Protein AF-A0A6A7W163-F1 (afdb_monomer_lite)

Sequence (97 aa):
MGCSGIPLKDACNLVLEGEANKGITYSNVDIRKTVAVIGWATSKAEYMNSLSHEMLHVVQHISEQFLINMYGEEACYLLGGLAQATFFNTKKGASLE

Structure (mmCIF, N/CA/C/O backbone):
data_AF-A0A6A7W163-F1
#
_entry.id   AF-A0A6A7W163-F1
#
loop_
_atom_site.group_PDB
_atom_site.id
_atom_site.type_symbol
_atom_site.label_atom_id
_atom_site.label_alt_id
_atom_site.label_comp_id
_atom_site.label_asym_id
_atom_site.label_entity_id
_atom_site.label_seq_id
_atom_site.pdbx_PDB_ins_code
_atom_site.Cartn_x
_atom_site.Cartn_y
_atom_site.Cartn_z
_atom_site.occupancy
_atom_site.B_iso_or_equiv
_atom_site.auth_seq_id
_atom_site.auth_comp_id
_atom_site.auth_asym_id
_atom_site.auth_atom_id
_atom_site.pdbx_PDB_model_num
ATOM 1 N N . MET A 1 1 ? -15.688 0.045 -1.449 1.00 50.53 1 MET A N 1
ATOM 2 C CA . MET A 1 1 ? -15.643 -1.228 -0.694 1.00 50.53 1 MET A CA 1
ATOM 3 C C . MET A 1 1 ? -16.915 -2.022 -0.981 1.00 50.53 1 MET A C 1
ATOM 5 O O . MET A 1 1 ? -17.988 -1.439 -0.912 1.00 50.53 1 MET A O 1
ATOM 9 N N . GLY A 1 2 ? -16.806 -3.299 -1.372 1.00 43.72 2 GLY A N 1
ATOM 10 C CA . GLY A 1 2 ? -17.947 -4.135 -1.789 1.00 43.72 2 GLY A CA 1
ATOM 11 C C . GLY A 1 2 ? -17.981 -4.425 -3.297 1.00 43.72 2 GLY A C 1
ATOM 12 O O . GLY A 1 2 ? -17.649 -3.570 -4.117 1.00 43.72 2 GLY A O 1
ATOM 13 N N . CYS A 1 3 ? -18.342 -5.657 -3.665 1.00 46.38 3 CYS A N 1
ATOM 14 C CA . CYS A 1 3 ? -18.345 -6.157 -5.043 1.00 46.38 3 CYS A CA 1
ATOM 15 C C . CYS A 1 3 ? -19.558 -5.624 -5.829 1.00 46.38 3 CYS A C 1
ATOM 17 O O . CYS A 1 3 ? -20.461 -6.372 -6.191 1.00 46.38 3 CYS A O 1
ATOM 19 N N . SER A 1 4 ? -19.605 -4.320 -6.087 1.00 46.88 4 SER A N 1
ATOM 20 C CA . SER A 1 4 ? -20.584 -3.701 -6.985 1.00 46.88 4 SER A CA 1
ATOM 21 C C . SER A 1 4 ? -20.012 -3.555 -8.400 1.00 46.88 4 SER A C 1
ATOM 23 O O . SER A 1 4 ? -19.966 -2.463 -8.945 1.00 46.88 4 SER A O 1
ATOM 25 N N . GLY A 1 5 ? -19.540 -4.657 -8.999 1.00 54.31 5 GLY A N 1
ATOM 26 C CA . GLY A 1 5 ? -19.227 -4.792 -10.437 1.00 54.31 5 GLY A CA 1
ATOM 27 C C . GLY A 1 5 ? -18.035 -3.999 -11.007 1.00 54.31 5 GLY A C 1
ATOM 28 O O . GLY A 1 5 ? -17.317 -4.524 -11.856 1.00 54.31 5 GLY A O 1
ATOM 29 N N . ILE A 1 6 ? -17.785 -2.779 -10.530 1.00 61.16 6 ILE A N 1
ATOM 30 C CA . ILE A 1 6 ? -16.726 -1.869 -10.988 1.00 61.16 6 ILE A CA 1
ATOM 31 C C . ILE A 1 6 ? -15.324 -2.476 -10.767 1.00 61.16 6 ILE A C 1
ATOM 33 O O . ILE A 1 6 ? -14.571 -2.533 -11.734 1.00 61.16 6 ILE A O 1
ATOM 37 N N . PRO A 1 7 ? -14.996 -3.095 -9.608 1.00 65.00 7 PRO A N 1
ATOM 38 C CA . PRO A 1 7 ? -13.654 -3.646 -9.386 1.00 65.00 7 PRO A CA 1
ATOM 39 C C . PRO A 1 7 ? -13.298 -4.830 -10.293 1.00 65.00 7 PRO A C 1
ATOM 41 O O . PRO A 1 7 ? -12.135 -5.024 -10.627 1.00 65.00 7 PRO A O 1
ATOM 44 N N . LEU A 1 8 ? -14.287 -5.637 -10.705 1.00 66.75 8 LEU A N 1
ATOM 45 C CA . LEU A 1 8 ? -14.055 -6.752 -11.630 1.00 66.75 8 LEU A CA 1
ATOM 46 C C . LEU A 1 8 ? -13.795 -6.238 -13.048 1.00 66.75 8 LEU A C 1
ATOM 48 O O . LEU A 1 8 ? -12.947 -6.781 -13.751 1.00 66.75 8 LEU A O 1
ATOM 52 N N . LYS A 1 9 ? -14.515 -5.189 -13.458 1.00 71.94 9 LYS A N 1
ATOM 53 C CA . LYS A 1 9 ? -14.289 -4.521 -14.738 1.00 71.94 9 LYS A CA 1
ATOM 54 C C . LYS A 1 9 ? -12.924 -3.838 -14.764 1.00 71.94 9 LYS A C 1
ATOM 56 O O . LYS A 1 9 ? -12.213 -4.005 -15.742 1.00 71.94 9 LYS A O 1
ATOM 61 N N . ASP A 1 10 ? -12.533 -3.168 -13.686 1.00 71.31 10 ASP A N 1
ATOM 62 C CA . ASP A 1 10 ? -11.222 -2.524 -13.576 1.00 71.31 10 ASP A CA 1
ATOM 63 C C . ASP A 1 10 ? -10.090 -3.558 -13.550 1.00 71.31 10 ASP A C 1
ATOM 65 O O . ASP A 1 10 ? -9.086 -3.380 -14.230 1.00 71.31 10 ASP A O 1
ATOM 69 N N . ALA A 1 11 ? -10.273 -4.691 -12.858 1.00 73.50 11 ALA A N 1
ATOM 70 C CA . ALA A 1 11 ? -9.325 -5.805 -12.905 1.00 73.50 11 ALA A CA 1
ATOM 71 C C . ALA A 1 11 ? -9.213 -6.392 -14.320 1.00 73.50 11 ALA A C 1
ATOM 73 O O . ALA A 1 11 ? -8.120 -6.692 -14.793 1.00 73.50 11 ALA A O 1
ATOM 74 N N . CYS A 1 12 ? -10.349 -6.554 -15.004 1.00 71.69 12 CYS A N 1
ATOM 75 C CA . CYS A 1 12 ? -10.391 -7.041 -16.376 1.00 71.69 12 CYS A CA 1
ATOM 76 C C . CYS A 1 12 ? -9.699 -6.057 -17.325 1.00 71.69 12 CYS A C 1
ATOM 78 O O . CYS A 1 12 ? -8.867 -6.477 -18.119 1.00 71.69 12 CYS A O 1
ATOM 80 N N . ASN A 1 13 ? -9.964 -4.760 -17.189 1.00 73.44 13 ASN A N 1
ATOM 81 C CA . ASN A 1 13 ? -9.325 -3.705 -17.966 1.00 73.44 13 ASN A CA 1
ATOM 82 C C . ASN A 1 13 ? -7.821 -3.638 -17.697 1.00 73.44 13 ASN A C 1
ATOM 84 O O . ASN A 1 13 ? -7.059 -3.611 -18.649 1.00 73.44 13 ASN A O 1
ATOM 88 N N . LEU A 1 14 ? -7.369 -3.725 -16.443 1.00 73.69 14 LEU A N 1
ATOM 89 C CA . LEU A 1 14 ? -5.941 -3.779 -16.110 1.00 73.69 14 LEU A CA 1
ATOM 90 C C . LEU A 1 14 ? -5.226 -4.919 -16.857 1.00 73.69 14 LEU A C 1
ATOM 92 O O . LEU A 1 14 ? -4.117 -4.742 -17.357 1.00 73.69 14 LEU A O 1
ATOM 96 N N . VAL A 1 15 ? -5.873 -6.084 -16.957 1.00 69.38 15 VAL A N 1
ATOM 97 C CA . VAL A 1 15 ? -5.337 -7.246 -17.681 1.00 69.38 15 VAL A CA 1
ATOM 98 C C . VAL A 1 15 ? -5.432 -7.071 -19.202 1.00 69.38 15 VAL A C 1
ATOM 100 O O . VAL A 1 15 ? -4.508 -7.459 -19.912 1.00 69.38 15 VAL A O 1
ATOM 103 N N . LEU A 1 16 ? -6.534 -6.512 -19.712 1.00 75.25 16 LEU A N 1
ATOM 104 C CA . LEU A 1 16 ? -6.807 -6.391 -21.150 1.00 75.25 16 LEU A CA 1
ATOM 105 C C . LEU A 1 16 ? -6.094 -5.207 -21.817 1.00 75.25 16 LEU A C 1
ATOM 107 O O . LEU A 1 16 ? -5.689 -5.321 -22.970 1.00 75.25 16 LEU A O 1
ATOM 111 N N . GLU A 1 17 ? -5.948 -4.084 -21.117 1.00 76.56 17 GLU A N 1
ATOM 112 C CA . GLU A 1 17 ? -5.258 -2.881 -21.599 1.00 76.56 17 GLU A CA 1
ATOM 113 C C . GLU A 1 17 ? -3.738 -3.085 -21.603 1.00 76.56 17 GLU A C 1
ATOM 115 O O . GLU A 1 17 ? -3.036 -2.470 -22.402 1.00 76.56 17 GLU A O 1
ATOM 120 N N . GLY A 1 18 ? -3.223 -3.974 -20.741 1.00 68.94 18 GLY A N 1
ATOM 121 C CA . GLY A 1 18 ? -1.805 -4.336 -20.702 1.00 68.94 18 GLY A CA 1
ATOM 122 C C . GLY A 1 18 ? -0.879 -3.167 -20.352 1.00 68.94 18 GLY A C 1
ATOM 123 O O . GLY A 1 18 ? 0.317 -3.222 -20.639 1.00 68.94 18 GLY A O 1
ATOM 124 N N . GLU A 1 19 ? -1.420 -2.099 -19.761 1.00 79.38 19 GLU A N 1
ATOM 125 C CA . GLU A 1 19 ? -0.646 -0.918 -19.403 1.00 79.38 19 GLU A CA 1
ATOM 126 C C . GLU A 1 19 ? 0.321 -1.227 -18.256 1.00 79.38 19 GLU A C 1
ATOM 128 O O . GLU A 1 19 ? -0.053 -1.757 -17.207 1.00 79.38 19 GLU A O 1
ATOM 133 N N . ALA A 1 20 ? 1.589 -0.881 -18.469 1.00 86.50 20 ALA A N 1
ATOM 134 C CA . ALA A 1 20 ? 2.639 -1.100 -17.489 1.00 86.50 20 ALA A CA 1
ATOM 135 C C . ALA A 1 20 ? 2.476 -0.204 -16.252 1.00 86.50 20 ALA A C 1
ATOM 137 O O . ALA A 1 20 ? 1.861 0.860 -16.314 1.00 86.50 20 ALA A O 1
ATOM 138 N N . ASN A 1 21 ? 3.126 -0.591 -15.153 1.00 90.50 21 ASN A N 1
ATOM 139 C CA . ASN A 1 21 ? 3.271 0.206 -13.925 1.00 90.50 21 ASN A CA 1
ATOM 140 C C . ASN A 1 21 ? 1.945 0.505 -13.205 1.00 90.50 21 ASN A C 1
ATOM 142 O O . ASN A 1 21 ? 1.850 1.455 -12.423 1.00 90.50 21 ASN A O 1
ATOM 146 N N . LYS A 1 22 ? 0.923 -0.321 -13.434 1.00 86.38 22 LYS A N 1
ATOM 147 C CA . LYS A 1 22 ? -0.371 -0.245 -12.754 1.00 86.38 22 LYS A CA 1
ATOM 148 C C . LYS A 1 22 ? -0.606 -1.454 -11.854 1.00 86.38 22 LYS A C 1
ATOM 150 O O . LYS A 1 22 ? -0.006 -2.516 -12.032 1.00 86.38 22 LYS A O 1
ATOM 155 N N . GLY A 1 23 ? -1.514 -1.293 -10.905 1.00 88.94 23 GLY A N 1
ATOM 156 C CA . GLY A 1 23 ? -2.018 -2.365 -10.066 1.00 88.94 23 GLY A CA 1
ATOM 157 C C . GLY A 1 23 ? -3.5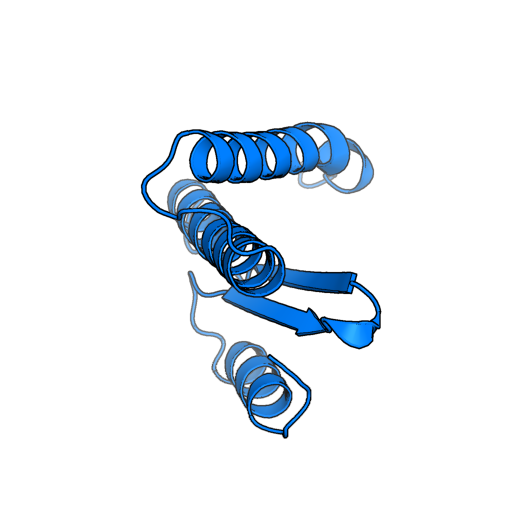13 -2.220 -9.830 1.00 88.94 23 GLY A C 1
ATOM 158 O O . GLY A 1 23 ? -4.169 -1.326 -10.367 1.00 88.94 23 GLY A O 1
ATOM 159 N N . ILE A 1 24 ? -4.057 -3.156 -9.062 1.00 89.62 24 ILE A N 1
ATOM 160 C CA . ILE A 1 24 ? -5.406 -3.038 -8.526 1.00 89.62 24 ILE A CA 1
ATOM 161 C C . ILE A 1 24 ? -5.477 -3.648 -7.136 1.00 89.62 24 ILE A C 1
ATOM 163 O O . ILE A 1 24 ? -4.973 -4.747 -6.886 1.00 89.62 24 ILE A O 1
ATOM 167 N N . THR A 1 25 ? -6.188 -2.957 -6.254 1.00 91.19 25 THR A N 1
ATOM 168 C CA . THR A 1 25 ? -6.476 -3.413 -4.90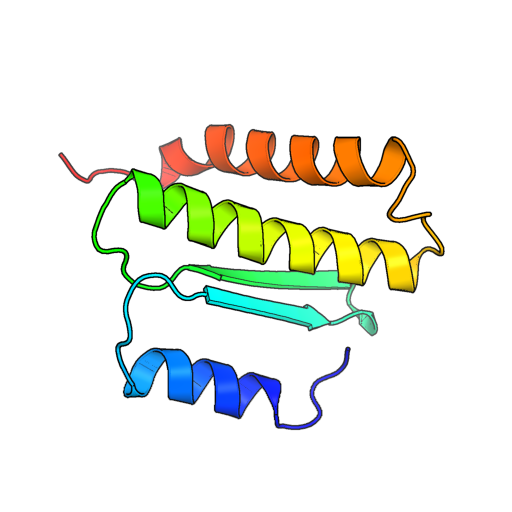2 1.00 91.19 25 THR A CA 1
ATOM 169 C C . THR A 1 25 ? -7.971 -3.554 -4.704 1.00 91.19 25 THR A C 1
ATOM 171 O O . THR A 1 25 ? -8.743 -2.611 -4.866 1.00 91.19 25 THR A O 1
ATOM 174 N N . TYR A 1 26 ? -8.385 -4.744 -4.283 1.00 89.56 26 TYR A N 1
ATOM 175 C CA . TYR A 1 26 ? -9.760 -5.031 -3.914 1.00 89.56 26 TYR A CA 1
ATOM 176 C C . TYR A 1 26 ? -9.838 -5.544 -2.481 1.00 89.56 26 TYR A C 1
ATOM 178 O O . TYR A 1 26 ? -9.179 -6.520 -2.122 1.00 89.56 26 TYR A O 1
ATOM 186 N N . SER A 1 27 ? -10.715 -4.936 -1.685 1.00 89.25 27 SER A N 1
ATOM 187 C CA . SER A 1 27 ? -10.994 -5.351 -0.311 1.00 89.25 27 SER A CA 1
ATOM 188 C C . SER A 1 27 ? -12.456 -5.748 -0.150 1.00 89.25 27 SER A C 1
ATOM 190 O O . SER A 1 27 ? -13.373 -4.971 -0.433 1.00 89.25 27 SER A O 1
ATOM 192 N N . ASN A 1 28 ? -12.667 -6.963 0.352 1.00 88.94 28 ASN A N 1
ATOM 193 C CA . ASN A 1 28 ? -13.944 -7.402 0.885 1.00 88.94 28 ASN A CA 1
ATOM 194 C C . ASN A 1 28 ? -13.921 -7.224 2.407 1.00 88.94 28 ASN A C 1
ATOM 196 O O . ASN A 1 28 ? -13.266 -7.986 3.124 1.00 88.94 28 ASN A O 1
ATOM 200 N N . VAL A 1 29 ? -14.635 -6.201 2.874 1.00 84.44 29 VAL A N 1
ATOM 201 C CA . VAL A 1 29 ? -14.713 -5.831 4.291 1.00 84.44 29 VAL A CA 1
ATOM 202 C C . VAL A 1 29 ? -15.461 -6.856 5.134 1.00 84.44 29 VAL A C 1
ATOM 204 O O . VAL A 1 29 ? -15.038 -7.123 6.257 1.00 84.44 29 VAL A O 1
ATOM 207 N N . ASP A 1 30 ? -16.488 -7.502 4.576 1.00 86.50 30 ASP A N 1
ATOM 208 C CA . ASP A 1 30 ? -17.330 -8.459 5.302 1.00 86.50 30 ASP A CA 1
ATOM 209 C C . ASP A 1 30 ? -16.517 -9.672 5.759 1.00 86.50 30 ASP A C 1
ATOM 211 O O . ASP A 1 30 ? -16.642 -10.136 6.892 1.00 86.50 30 ASP A O 1
ATOM 215 N N . ILE A 1 31 ? -15.626 -10.158 4.888 1.00 91.12 31 ILE A N 1
ATOM 216 C CA . ILE A 1 31 ? -14.742 -11.295 5.188 1.00 91.12 31 ILE A CA 1
ATOM 217 C C . ILE A 1 31 ? -13.318 -10.872 5.566 1.00 91.12 31 ILE A C 1
ATOM 219 O O . ILE A 1 31 ? -12.471 -11.740 5.778 1.00 91.12 31 ILE A O 1
ATOM 223 N N . ARG A 1 32 ? -13.044 -9.562 5.630 1.00 90.75 32 ARG A N 1
ATOM 224 C CA . ARG A 1 32 ? -11.737 -8.966 5.962 1.00 90.75 32 ARG A CA 1
ATOM 225 C C . ARG A 1 32 ? -10.584 -9.521 5.123 1.00 90.75 32 ARG A C 1
ATOM 227 O O . ARG A 1 32 ? -9.521 -9.856 5.645 1.00 90.75 32 ARG A O 1
ATOM 234 N N . LYS A 1 33 ? -10.800 -9.645 3.813 1.00 92.56 33 LYS A N 1
ATOM 235 C CA . LYS A 1 33 ? -9.769 -10.096 2.869 1.00 92.56 33 LYS A CA 1
ATOM 236 C C . LYS A 1 33 ? -9.514 -9.040 1.814 1.00 92.56 33 LYS A C 1
ATOM 238 O O . LYS A 1 33 ? -10.453 -8.494 1.238 1.00 92.56 33 LYS A O 1
ATOM 243 N N . THR A 1 34 ? -8.238 -8.837 1.525 1.00 91.12 34 THR A N 1
ATOM 244 C CA . THR A 1 34 ? -7.768 -7.937 0.478 1.00 91.12 34 THR A CA 1
ATOM 245 C C . THR A 1 34 ? -6.910 -8.715 -0.504 1.00 91.12 34 THR A C 1
ATOM 247 O O . THR A 1 34 ? -6.109 -9.558 -0.102 1.00 91.12 34 THR A O 1
ATOM 250 N N . VAL A 1 35 ? -7.092 -8.434 -1.788 1.00 90.69 35 VAL A N 1
ATOM 251 C CA . VAL A 1 35 ? -6.231 -8.902 -2.871 1.00 90.69 35 VAL A CA 1
ATOM 252 C C . VAL A 1 35 ? -5.670 -7.663 -3.550 1.00 90.69 35 VAL A C 1
ATOM 254 O O . VAL A 1 35 ? -6.435 -6.817 -4.005 1.00 90.69 35 VAL A O 1
ATOM 257 N N . ALA A 1 36 ? -4.345 -7.566 -3.595 1.00 90.44 36 ALA A N 1
ATOM 258 C CA . ALA A 1 36 ? -3.623 -6.565 -4.366 1.00 90.44 36 ALA A CA 1
ATOM 259 C C . ALA A 1 36 ? -2.864 -7.283 -5.484 1.00 90.44 36 ALA A C 1
ATOM 261 O O . ALA A 1 36 ? -2.172 -8.273 -5.231 1.00 90.44 36 ALA A O 1
ATOM 262 N N . VAL A 1 37 ? -3.023 -6.807 -6.714 1.00 88.75 37 VAL A N 1
ATOM 263 C CA . VAL A 1 37 ? -2.363 -7.345 -7.904 1.00 88.75 37 VAL A CA 1
ATOM 264 C C . VAL A 1 37 ? -1.472 -6.261 -8.476 1.00 88.75 37 VAL A C 1
ATOM 266 O O . VAL A 1 37 ? -1.938 -5.158 -8.750 1.00 88.75 37 VAL A O 1
ATOM 269 N N . ILE A 1 38 ? -0.198 -6.588 -8.672 1.00 89.25 38 ILE A N 1
ATOM 270 C CA . ILE A 1 38 ? 0.760 -5.707 -9.335 1.00 89.25 38 ILE A CA 1
ATOM 271 C C . ILE A 1 38 ? 0.898 -6.188 -10.775 1.00 89.25 38 ILE A C 1
ATOM 273 O O . ILE A 1 38 ? 1.222 -7.355 -11.008 1.00 89.25 38 ILE A O 1
ATOM 277 N N . GLY A 1 39 ? 0.599 -5.306 -11.727 1.00 86.69 39 GLY A N 1
ATOM 278 C CA . GLY A 1 39 ? 0.777 -5.570 -13.147 1.00 86.69 39 GLY A CA 1
ATOM 279 C C . GLY A 1 39 ? 2.252 -5.626 -13.544 1.00 86.69 39 GLY A C 1
ATOM 280 O O . GLY A 1 39 ? 3.161 -5.462 -12.726 1.00 86.69 39 GLY A O 1
ATOM 281 N N . TRP A 1 40 ? 2.503 -5.858 -14.832 1.00 88.56 40 TRP A N 1
ATOM 282 C CA . TRP A 1 40 ? 3.861 -5.789 -15.365 1.00 88.56 40 TRP A CA 1
ATOM 283 C C . TRP A 1 40 ? 4.438 -4.378 -15.185 1.00 88.56 40 TRP A C 1
ATOM 285 O O . TRP A 1 40 ? 3.751 -3.384 -15.416 1.00 88.56 40 TRP A O 1
ATOM 295 N N . ALA A 1 41 ? 5.706 -4.292 -14.787 1.00 91.69 41 ALA A N 1
ATOM 296 C CA . ALA A 1 41 ? 6.400 -3.028 -14.579 1.00 91.69 41 ALA A CA 1
ATOM 297 C C . ALA A 1 41 ? 7.593 -2.891 -15.528 1.00 91.69 41 ALA A C 1
ATOM 299 O O . ALA A 1 41 ? 8.324 -3.853 -15.771 1.00 91.69 41 ALA A O 1
ATOM 300 N N . THR A 1 42 ? 7.830 -1.676 -16.022 1.00 93.81 42 THR A N 1
ATOM 301 C CA . THR A 1 42 ? 8.921 -1.380 -16.964 1.00 93.81 42 THR A CA 1
ATOM 302 C C . THR A 1 42 ? 10.302 -1.399 -16.309 1.00 93.81 42 THR A C 1
ATOM 304 O O . THR A 1 42 ? 11.316 -1.470 -17.001 1.00 93.81 42 THR A O 1
ATOM 307 N N . SER A 1 43 ? 10.371 -1.335 -14.976 1.00 93.94 43 SER A N 1
ATOM 308 C CA . SER A 1 43 ? 11.616 -1.431 -14.213 1.00 93.94 43 SER A CA 1
ATOM 309 C C . SER A 1 43 ? 11.374 -1.923 -12.782 1.00 93.94 43 SER A C 1
ATOM 311 O O . SER A 1 43 ? 10.248 -1.917 -12.289 1.00 93.94 43 SER A O 1
ATOM 313 N N . LYS A 1 44 ? 12.449 -2.295 -12.068 1.00 93.00 44 LYS A N 1
ATOM 314 C CA . LYS A 1 44 ? 12.378 -2.622 -10.629 1.00 93.00 44 LYS A CA 1
ATOM 315 C C . LYS A 1 44 ? 11.902 -1.436 -9.782 1.00 93.00 44 LYS A C 1
ATOM 317 O O . LYS A 1 44 ? 11.201 -1.643 -8.798 1.00 93.00 44 LYS A O 1
ATOM 322 N N . ALA A 1 45 ? 12.286 -0.214 -10.155 1.00 95.12 45 ALA A N 1
ATOM 323 C CA . ALA A 1 45 ? 11.849 0.994 -9.461 1.00 95.12 45 ALA A CA 1
ATOM 324 C C . ALA A 1 45 ? 10.340 1.202 -9.633 1.00 95.12 45 ALA A C 1
ATOM 326 O O . ALA A 1 45 ? 9.640 1.427 -8.651 1.00 95.12 45 ALA A O 1
ATOM 327 N N . GLU A 1 46 ? 9.837 1.022 -10.855 1.00 95.56 46 GLU A N 1
ATOM 328 C CA . GLU A 1 46 ? 8.401 1.101 -11.132 1.00 95.56 46 GLU A CA 1
ATOM 329 C C . GLU A 1 46 ? 7.619 -0.025 -10.458 1.00 95.56 46 GLU A C 1
ATOM 331 O O . GLU A 1 46 ? 6.557 0.222 -9.903 1.00 95.56 46 GLU A O 1
ATOM 336 N N . TYR A 1 47 ? 8.169 -1.241 -10.395 1.00 93.19 47 TYR A N 1
ATOM 337 C CA . TYR A 1 47 ? 7.553 -2.324 -9.628 1.00 93.19 47 TYR A CA 1
ATOM 338 C C . TYR A 1 47 ? 7.375 -1.939 -8.154 1.00 93.19 47 TYR A C 1
ATOM 340 O O . TYR A 1 47 ? 6.295 -2.114 -7.596 1.00 93.19 47 TYR A O 1
ATOM 348 N N . MET A 1 48 ? 8.420 -1.395 -7.520 1.00 94.38 48 MET A N 1
ATOM 349 C CA . MET A 1 48 ? 8.339 -0.952 -6.125 1.00 94.38 48 MET A CA 1
ATOM 350 C C . MET A 1 48 ? 7.349 0.200 -5.949 1.00 94.38 48 MET A C 1
ATOM 352 O O . MET A 1 48 ? 6.6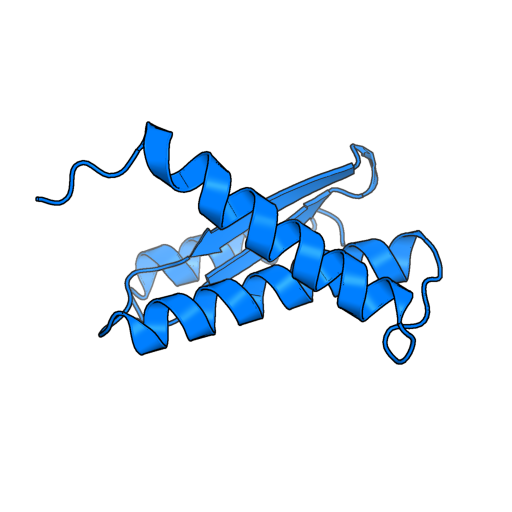23 0.225 -4.956 1.00 94.38 48 MET A O 1
ATOM 356 N N . ASN A 1 49 ? 7.292 1.116 -6.916 1.00 94.62 49 ASN A N 1
ATOM 357 C CA . ASN A 1 49 ? 6.332 2.211 -6.935 1.00 94.62 49 ASN A CA 1
ATOM 358 C C . ASN A 1 49 ? 4.890 1.674 -6.969 1.00 94.62 49 ASN A C 1
ATOM 360 O O . ASN A 1 49 ? 4.129 1.932 -6.036 1.00 94.62 49 ASN A O 1
ATOM 364 N N . SER A 1 50 ? 4.547 0.833 -7.953 1.00 93.19 50 SER A N 1
ATOM 365 C CA . SER A 1 50 ? 3.223 0.205 -8.065 1.00 93.19 50 SER A CA 1
ATOM 366 C C . SER A 1 50 ? 2.888 -0.659 -6.844 1.00 93.19 50 SER A C 1
ATOM 368 O O . SER A 1 50 ? 1.775 -0.593 -6.334 1.00 93.19 50 SER A O 1
ATOM 370 N N . LEU A 1 51 ? 3.851 -1.416 -6.307 1.00 93.81 51 LEU A N 1
ATOM 371 C CA . LEU A 1 51 ? 3.658 -2.200 -5.084 1.00 93.81 51 LEU A CA 1
ATOM 372 C C . LEU A 1 51 ? 3.280 -1.312 -3.894 1.00 93.81 51 LEU A C 1
ATOM 374 O O . LEU A 1 51 ? 2.311 -1.598 -3.192 1.00 93.81 51 LEU A O 1
ATOM 378 N N . SER A 1 52 ? 4.037 -0.237 -3.666 1.00 95.06 52 SER A N 1
ATOM 379 C CA . SER A 1 52 ? 3.780 0.689 -2.559 1.00 95.06 52 SER A CA 1
ATOM 380 C C . SER A 1 52 ? 2.451 1.436 -2.715 1.00 95.06 52 SER A C 1
ATOM 382 O O . SER A 1 52 ? 1.757 1.654 -1.721 1.00 95.06 52 SER A O 1
ATOM 384 N N . HIS A 1 53 ? 2.062 1.753 -3.953 1.00 95.12 53 HIS A N 1
ATOM 385 C CA . HIS A 1 53 ? 0.774 2.355 -4.287 1.00 95.12 53 HIS A CA 1
ATOM 386 C C . HIS A 1 53 ? -0.388 1.445 -3.878 1.00 95.12 53 HIS A C 1
ATOM 388 O O . HIS A 1 53 ? -1.263 1.853 -3.116 1.00 95.12 53 HIS A O 1
ATOM 394 N N . GLU A 1 54 ? -0.367 0.185 -4.314 1.00 95.12 54 GLU A N 1
ATOM 395 C CA . GLU A 1 54 ? -1.429 -0.762 -3.975 1.00 95.12 54 GLU A CA 1
ATOM 396 C C . GLU A 1 54 ? -1.460 -1.077 -2.473 1.00 95.12 54 GLU A C 1
ATOM 398 O O . GLU A 1 54 ? -2.532 -1.166 -1.875 1.00 95.12 54 GLU A O 1
ATOM 403 N N . MET A 1 55 ? -0.302 -1.160 -1.806 1.00 96.00 55 MET A N 1
ATOM 404 C CA . MET A 1 55 ? -0.263 -1.281 -0.343 1.00 96.00 55 MET A CA 1
ATOM 405 C C . MET A 1 55 ? -0.941 -0.101 0.360 1.00 96.00 55 MET A C 1
ATOM 407 O O . MET A 1 55 ? -1.639 -0.314 1.352 1.00 96.00 55 MET A O 1
ATOM 411 N N . LEU A 1 56 ? -0.771 1.127 -0.139 1.00 96.69 56 LEU A N 1
ATOM 412 C CA . LEU A 1 56 ? -1.451 2.293 0.420 1.00 96.69 56 LEU A CA 1
ATOM 413 C C . LEU A 1 56 ? -2.973 2.164 0.287 1.00 96.69 56 LEU A C 1
ATOM 415 O O . LEU A 1 56 ? -3.676 2.482 1.244 1.00 96.69 56 LEU A O 1
ATOM 419 N N . HIS A 1 57 ? -3.487 1.631 -0.825 1.00 95.38 57 HIS A N 1
ATOM 420 C CA . HIS A 1 57 ? -4.914 1.318 -0.951 1.00 95.38 57 HIS A CA 1
ATOM 421 C C . HIS A 1 57 ? -5.384 0.291 0.085 1.00 95.38 57 HIS A C 1
ATOM 423 O O . HIS A 1 57 ? -6.444 0.469 0.687 1.00 95.38 57 HIS A O 1
ATOM 429 N N . VAL A 1 58 ? -4.587 -0.748 0.370 1.00 95.44 58 VAL A N 1
ATOM 430 C CA . VAL A 1 58 ? -4.900 -1.695 1.457 1.00 95.44 58 VAL A CA 1
ATOM 431 C C . VAL A 1 58 ? -5.012 -0.966 2.797 1.00 95.44 58 VAL A C 1
ATOM 433 O O . VAL A 1 58 ? -5.980 -1.178 3.529 1.00 95.44 58 VAL A O 1
ATOM 436 N N . VAL A 1 59 ? -4.044 -0.099 3.114 1.00 97.19 59 VAL A N 1
ATOM 437 C CA . VAL A 1 59 ? -4.049 0.689 4.355 1.00 97.19 59 VAL A CA 1
ATOM 438 C C . VAL A 1 59 ? -5.260 1.612 4.404 1.00 97.19 59 VAL A C 1
ATOM 440 O O . VAL A 1 59 ? -5.928 1.647 5.425 1.00 97.19 59 VAL A O 1
ATOM 443 N N . GLN A 1 60 ? -5.601 2.293 3.310 1.00 95.81 60 GLN A N 1
ATOM 444 C CA . GLN A 1 60 ? -6.782 3.156 3.230 1.00 95.81 60 GLN A CA 1
ATOM 445 C C . GLN A 1 60 ? -8.074 2.389 3.529 1.00 95.81 60 GLN A C 1
ATOM 447 O O . GLN A 1 60 ? -8.853 2.836 4.367 1.00 95.81 60 GLN A O 1
ATOM 452 N N . HIS A 1 61 ? -8.278 1.219 2.915 1.00 94.44 61 HIS A N 1
ATOM 453 C CA . HIS A 1 61 ? -9.470 0.401 3.160 1.00 94.44 61 HIS A CA 1
ATOM 454 C C . HIS A 1 61 ? -9.554 -0.093 4.613 1.00 94.44 61 HIS A C 1
ATOM 456 O O . HIS A 1 61 ? -10.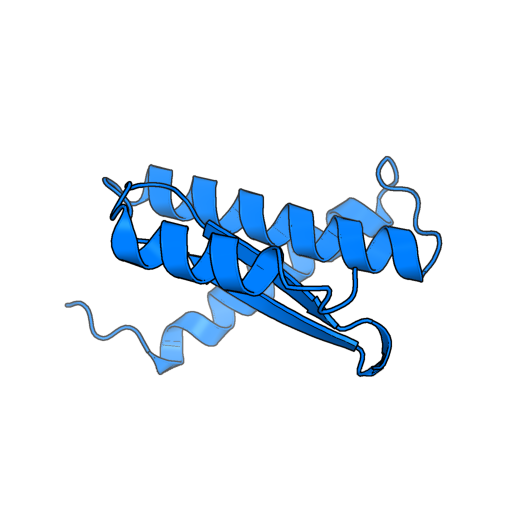629 -0.088 5.212 1.00 94.44 61 HIS A O 1
ATOM 462 N N . ILE A 1 62 ? -8.427 -0.511 5.203 1.00 95.00 62 ILE A N 1
ATOM 463 C CA . ILE A 1 62 ? -8.366 -0.899 6.622 1.00 95.00 62 ILE A CA 1
ATOM 464 C C . ILE A 1 62 ? -8.684 0.312 7.500 1.00 95.00 62 ILE A C 1
ATOM 466 O O . ILE A 1 62 ? -9.526 0.225 8.392 1.00 95.00 62 ILE A O 1
ATOM 470 N N . SER A 1 63 ? -8.049 1.448 7.233 1.00 95.88 63 SER A N 1
ATOM 471 C CA . SER A 1 63 ? -8.216 2.655 8.030 1.00 95.88 63 SER A CA 1
ATOM 472 C C . SER A 1 63 ? -9.643 3.182 7.997 1.00 95.88 63 SER A C 1
ATOM 474 O O . SER A 1 63 ? -10.174 3.542 9.043 1.00 95.88 63 SER A O 1
ATOM 476 N N . GLU A 1 64 ? -10.298 3.153 6.836 1.00 94.75 64 GLU A N 1
ATOM 477 C CA . GLU A 1 64 ? -11.714 3.500 6.704 1.00 94.75 64 GLU A CA 1
ATOM 478 C C . GLU A 1 64 ? -12.598 2.562 7.541 1.00 94.75 64 GLU A C 1
ATOM 480 O O . GLU A 1 64 ? -13.465 3.018 8.285 1.00 94.75 64 GLU A O 1
ATOM 485 N N . GLN A 1 65 ? -12.338 1.252 7.488 1.00 94.25 65 GLN A N 1
ATOM 486 C CA . GLN A 1 65 ? -13.126 0.246 8.203 1.00 94.25 65 GLN A CA 1
ATOM 487 C C . GLN A 1 65 ? -12.954 0.293 9.732 1.00 94.25 65 GLN A C 1
ATOM 489 O O . GLN A 1 65 ? -13.882 -0.062 10.463 1.00 94.25 65 GLN A O 1
ATOM 494 N N . PHE A 1 66 ? -11.775 0.685 10.220 1.00 95.00 66 PHE A N 1
ATOM 495 C CA . PHE A 1 66 ? -11.426 0.683 11.646 1.00 95.00 66 PHE A CA 1
ATOM 496 C C . PHE A 1 66 ? -11.274 2.085 12.251 1.00 95.00 66 PHE A C 1
ATOM 498 O O . PHE A 1 66 ? -10.861 2.202 13.401 1.00 95.00 66 PHE A O 1
ATOM 505 N N . LEU A 1 67 ? -11.649 3.134 11.511 1.00 96.69 67 LEU A N 1
ATOM 506 C CA . LEU A 1 67 ? -11.556 4.538 11.932 1.00 96.69 67 LEU A CA 1
ATOM 507 C C . LEU A 1 67 ? -10.128 4.961 12.326 1.00 96.69 67 LEU A C 1
ATOM 509 O O . LEU A 1 67 ? -9.932 5.769 13.234 1.00 96.69 67 LEU A O 1
ATOM 513 N N . ILE A 1 68 ? -9.127 4.422 11.629 1.00 97.12 68 ILE A N 1
ATOM 514 C CA . ILE A 1 68 ? -7.723 4.787 11.830 1.00 97.12 68 ILE A CA 1
ATOM 515 C C . ILE A 1 68 ? -7.459 6.107 11.108 1.00 97.12 68 ILE A C 1
ATOM 517 O O . ILE A 1 68 ? -7.821 6.297 9.945 1.00 97.12 68 ILE A O 1
ATOM 521 N N . ASN A 1 69 ? -6.794 7.033 11.795 1.00 97.62 69 ASN A N 1
ATOM 522 C CA . ASN A 1 69 ? -6.386 8.293 11.192 1.00 97.62 69 ASN A CA 1
ATOM 523 C C . ASN A 1 69 ? -5.268 8.055 10.162 1.00 97.62 69 ASN A C 1
ATOM 525 O O . ASN A 1 69 ? -4.139 7.739 10.532 1.00 97.62 69 ASN A O 1
ATOM 529 N N . MET A 1 70 ? -5.563 8.289 8.880 1.00 96.88 70 MET A N 1
ATOM 530 C CA . MET A 1 70 ? -4.596 8.168 7.779 1.00 96.88 70 MET A CA 1
ATOM 531 C C . MET A 1 70 ? -3.401 9.130 7.877 1.00 96.88 70 MET A C 1
ATOM 533 O O . MET A 1 70 ? -2.391 8.899 7.222 1.00 96.88 70 MET A O 1
ATOM 537 N N . TYR A 1 71 ? -3.495 10.186 8.689 1.00 96.56 71 TYR A N 1
ATOM 538 C CA . TYR A 1 71 ? -2.395 11.119 8.961 1.00 96.56 71 TYR A CA 1
ATOM 539 C C . TYR A 1 71 ? -1.624 10.785 10.250 1.00 96.56 71 TYR A C 1
ATOM 541 O O . TYR A 1 71 ? -0.787 11.573 10.683 1.00 96.56 71 TYR A O 1
ATOM 549 N N . GLY A 1 72 ? -1.944 9.663 10.904 1.00 96.50 72 GLY A N 1
ATOM 550 C CA . GLY A 1 72 ? -1.305 9.213 12.137 1.00 96.50 72 GLY A CA 1
ATOM 551 C C . GLY A 1 72 ? -0.273 8.105 11.921 1.00 96.50 72 GLY A C 1
ATOM 552 O O . GLY A 1 72 ? -0.267 7.416 10.903 1.00 96.50 72 GLY A O 1
ATOM 553 N N . GLU A 1 73 ? 0.560 7.886 12.941 1.00 97.81 73 GLU A N 1
ATOM 554 C CA . GLU A 1 73 ? 1.613 6.859 12.939 1.00 97.81 73 GLU A CA 1
ATOM 555 C C . GLU A 1 73 ? 1.080 5.441 12.702 1.00 97.81 73 GLU A C 1
ATOM 557 O O . GLU A 1 73 ? 1.743 4.624 12.072 1.00 97.81 73 GLU A O 1
ATOM 562 N N . GLU A 1 74 ? -0.130 5.132 13.170 1.00 97.81 74 GLU A N 1
ATOM 563 C CA . GLU A 1 74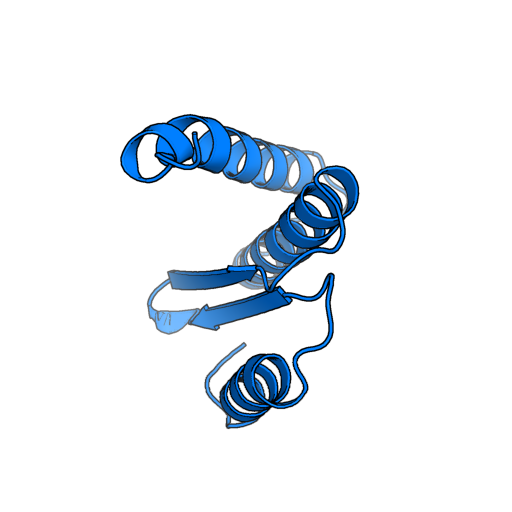 ? -0.721 3.802 13.005 1.00 97.81 74 GLU A CA 1
ATOM 564 C C . GLU A 1 74 ? -0.849 3.405 11.524 1.00 97.81 74 GLU A C 1
ATOM 566 O O . GLU A 1 74 ? -0.485 2.289 11.156 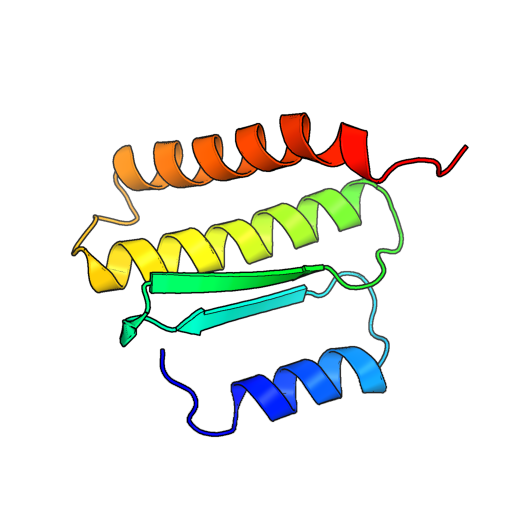1.00 97.81 74 GLU A O 1
ATOM 571 N N . ALA A 1 75 ? -1.256 4.333 10.651 1.00 97.56 75 ALA A N 1
ATOM 572 C CA . ALA A 1 75 ? -1.318 4.091 9.210 1.00 97.56 75 ALA A CA 1
ATOM 573 C C . ALA A 1 75 ? 0.083 3.871 8.605 1.00 97.56 75 ALA A C 1
ATOM 575 O O . ALA A 1 75 ? 0.268 2.981 7.769 1.00 97.56 75 ALA A O 1
ATOM 576 N N . CYS A 1 76 ? 1.086 4.623 9.071 1.00 97.69 76 CYS A N 1
ATOM 577 C CA . CYS A 1 76 ? 2.485 4.441 8.674 1.00 97.69 76 CYS A CA 1
ATOM 578 C C . CYS A 1 76 ? 3.001 3.044 9.055 1.00 97.69 76 CYS A C 1
ATOM 580 O O . CYS A 1 76 ? 3.616 2.360 8.232 1.00 97.69 76 CYS A O 1
ATOM 582 N N . TYR A 1 77 ? 2.713 2.582 10.276 1.00 98.06 77 TYR A N 1
ATOM 583 C CA . TYR A 1 77 ? 3.112 1.251 10.734 1.00 98.06 77 TYR A CA 1
ATOM 584 C C . TYR A 1 77 ? 2.353 0.125 10.024 1.00 98.06 77 TYR A C 1
ATOM 586 O O . TYR A 1 77 ? 2.956 -0.914 9.750 1.00 98.06 77 TYR A O 1
ATOM 594 N N . LEU A 1 78 ? 1.081 0.321 9.655 1.00 97.25 78 LEU A N 1
ATOM 595 C CA . LEU A 1 78 ? 0.349 -0.633 8.814 1.00 97.25 78 LEU A CA 1
ATOM 596 C C . LEU A 1 78 ? 1.021 -0.807 7.447 1.00 97.25 78 LEU A C 1
ATOM 598 O O . LEU A 1 78 ? 1.267 -1.940 7.025 1.00 97.25 78 LEU A O 1
ATOM 602 N N . LEU A 1 79 ? 1.385 0.298 6.786 1.00 97.19 79 LEU A N 1
ATOM 603 C CA . LEU A 1 79 ? 2.116 0.254 5.517 1.00 97.19 79 LEU A CA 1
ATOM 604 C C . LEU A 1 79 ? 3.473 -0.447 5.680 1.00 97.19 79 LEU A C 1
ATOM 606 O O . LEU A 1 79 ? 3.815 -1.343 4.905 1.00 97.19 79 LEU A O 1
ATOM 610 N N . GLY A 1 80 ? 4.222 -0.092 6.727 1.00 97.00 80 GLY A N 1
ATOM 611 C CA . GLY A 1 80 ? 5.502 -0.723 7.050 1.00 97.00 80 GLY A CA 1
ATOM 612 C C . GLY A 1 80 ? 5.383 -2.226 7.327 1.00 97.00 80 GLY A C 1
ATOM 613 O O . GLY A 1 80 ? 6.263 -2.997 6.942 1.00 97.00 80 GLY A O 1
ATOM 614 N N . GLY A 1 81 ? 4.292 -2.665 7.958 1.00 96.62 81 GLY A N 1
ATOM 615 C CA . GLY A 1 81 ? 3.989 -4.077 8.188 1.00 96.62 81 GLY A CA 1
ATOM 616 C C . GLY A 1 81 ? 3.718 -4.843 6.891 1.00 96.62 81 GLY A C 1
ATOM 617 O O . GLY A 1 81 ? 4.253 -5.937 6.700 1.00 96.62 81 GLY A O 1
ATOM 618 N N . LEU A 1 82 ? 2.956 -4.254 5.962 1.00 94.81 82 LEU A N 1
ATOM 619 C CA . LEU A 1 82 ? 2.727 -4.834 4.632 1.00 94.81 82 LEU A CA 1
ATOM 620 C C . LEU A 1 82 ? 4.032 -4.959 3.837 1.00 94.81 82 LEU A C 1
ATOM 622 O O . LEU A 1 82 ? 4.313 -6.022 3.276 1.00 94.81 82 LEU A O 1
ATOM 626 N N . ALA A 1 83 ? 4.865 -3.916 3.843 1.00 93.94 83 ALA A N 1
ATOM 627 C CA . ALA A 1 83 ? 6.165 -3.938 3.180 1.00 93.94 83 ALA A CA 1
ATOM 628 C C . ALA A 1 83 ? 7.055 -5.071 3.725 1.00 93.94 83 ALA A C 1
ATOM 630 O O . ALA A 1 83 ? 7.564 -5.889 2.954 1.00 93.94 83 ALA A O 1
ATOM 631 N N . GLN A 1 84 ? 7.159 -5.200 5.052 1.00 94.00 84 GLN A N 1
ATOM 632 C CA . GLN A 1 84 ? 7.885 -6.300 5.696 1.00 94.00 84 GLN A CA 1
ATOM 633 C C . GLN A 1 84 ? 7.332 -7.672 5.288 1.00 94.00 84 GLN A C 1
ATOM 635 O O . GLN A 1 84 ? 8.099 -8.565 4.923 1.00 94.00 84 GLN A O 1
ATOM 640 N N . ALA A 1 85 ? 6.007 -7.846 5.283 1.00 90.44 85 ALA A N 1
ATOM 641 C CA . ALA A 1 85 ? 5.386 -9.106 4.886 1.00 90.44 85 ALA A CA 1
ATOM 642 C C . ALA A 1 85 ? 5.749 -9.503 3.446 1.00 90.44 85 ALA A C 1
ATOM 644 O O . ALA A 1 85 ? 6.015 -10.679 3.187 1.00 90.44 85 ALA A O 1
ATOM 645 N N . THR A 1 86 ? 5.816 -8.554 2.508 1.00 86.69 86 THR A N 1
ATOM 646 C CA . THR A 1 86 ? 6.228 -8.865 1.126 1.00 86.69 86 THR A CA 1
ATOM 647 C C . THR A 1 86 ? 7.697 -9.253 1.010 1.00 86.69 86 THR A C 1
ATOM 649 O O . THR A 1 86 ? 8.017 -10.183 0.268 1.00 86.69 86 THR A O 1
ATOM 652 N N . PHE A 1 87 ? 8.581 -8.633 1.793 1.00 81.19 87 PHE A N 1
ATOM 653 C CA . PHE A 1 87 ? 9.999 -8.994 1.843 1.00 81.19 87 PHE A CA 1
ATOM 654 C C . PHE A 1 87 ? 10.223 -10.433 2.336 1.00 81.19 87 PHE A C 1
ATOM 656 O O . PHE A 1 87 ? 11.035 -11.171 1.779 1.00 81.19 87 PHE A O 1
ATOM 663 N N . PHE A 1 88 ? 9.482 -10.874 3.355 1.00 75.94 88 PHE A N 1
ATOM 664 C CA . PHE A 1 88 ? 9.629 -12.237 3.877 1.00 75.94 88 PHE A CA 1
ATOM 665 C C . PHE A 1 88 ? 8.958 -13.300 2.996 1.00 75.94 88 PHE A C 1
ATOM 667 O O . PHE A 1 88 ? 9.453 -14.425 2.907 1.00 75.94 88 PHE A O 1
ATOM 674 N N . ASN A 1 89 ? 7.860 -12.960 2.314 1.00 69.88 89 ASN A N 1
ATOM 675 C CA . ASN A 1 89 ? 7.099 -13.917 1.505 1.00 69.88 89 ASN A CA 1
ATOM 676 C C . ASN A 1 89 ? 7.600 -14.060 0.057 1.00 69.88 89 ASN A C 1
ATOM 678 O O . ASN A 1 89 ? 7.317 -15.075 -0.583 1.00 69.88 89 ASN A O 1
ATOM 682 N N . THR A 1 90 ? 8.403 -13.123 -0.454 1.00 59.91 90 THR A N 1
ATOM 683 C CA . THR A 1 90 ? 8.996 -13.212 -1.806 1.00 59.91 90 THR A CA 1
ATOM 684 C C . THR A 1 90 ? 9.951 -14.403 -1.975 1.00 59.91 90 THR A C 1
ATOM 686 O O . THR A 1 90 ? 10.150 -14.877 -3.092 1.00 59.91 90 THR A O 1
ATOM 689 N N . LYS A 1 91 ? 10.459 -14.995 -0.882 1.00 49.44 91 LYS A N 1
ATOM 690 C CA . LYS A 1 91 ? 11.324 -16.191 -0.927 1.00 49.44 91 LYS A CA 1
ATOM 691 C C . LYS A 1 91 ? 10.616 -17.506 -1.281 1.00 49.44 91 LYS A C 1
ATOM 693 O O . LYS A 1 91 ? 11.298 -18.508 -1.470 1.00 49.44 91 LYS A O 1
ATOM 698 N N . LYS A 1 92 ? 9.282 -17.536 -1.382 1.00 46.47 92 LYS A N 1
ATOM 699 C CA . LYS A 1 92 ? 8.541 -18.745 -1.798 1.00 46.47 92 LYS A CA 1
ATOM 700 C C . LYS A 1 92 ? 8.203 -18.806 -3.292 1.00 46.47 92 LYS A C 1
ATOM 702 O O . LYS A 1 92 ? 7.725 -19.845 -3.731 1.00 46.47 92 LYS A O 1
ATOM 707 N N . GLY A 1 93 ? 8.455 -17.743 -4.063 1.00 44.44 93 GLY A N 1
ATOM 708 C CA . GLY A 1 93 ? 8.057 -17.667 -5.478 1.00 44.44 93 GLY A CA 1
ATOM 709 C C . GLY A 1 93 ? 9.075 -17.053 -6.441 1.00 44.44 93 GLY A C 1
ATOM 710 O O . GLY A 1 93 ? 8.823 -17.051 -7.640 1.00 44.44 93 GLY A O 1
ATOM 711 N N . ALA A 1 94 ? 10.217 -16.553 -5.967 1.00 43.09 94 ALA A N 1
ATOM 712 C CA . ALA A 1 94 ? 11.239 -15.969 -6.832 1.00 43.09 94 ALA A CA 1
ATOM 713 C C . ALA A 1 94 ? 12.348 -16.987 -7.153 1.00 43.09 94 ALA A C 1
ATOM 715 O O . ALA A 1 94 ? 13.412 -16.975 -6.542 1.00 43.09 94 ALA A O 1
ATOM 716 N N . SER A 1 95 ? 12.090 -17.863 -8.126 1.00 41.50 95 SER A N 1
ATOM 717 C CA . SER A 1 95 ? 13.117 -18.177 -9.123 1.00 41.50 95 SER A CA 1
ATOM 718 C C . SER A 1 95 ? 12.775 -17.337 -10.345 1.00 41.50 95 SER A C 1
ATOM 720 O O . SER A 1 95 ? 11.952 -17.707 -11.177 1.00 41.50 95 SER A O 1
ATOM 722 N N . LEU A 1 96 ? 13.347 -16.143 -10.372 1.00 47.25 96 LEU A N 1
ATOM 723 C CA . LEU A 1 96 ? 13.571 -15.387 -11.590 1.00 47.25 96 LEU A CA 1
ATOM 724 C C . LEU A 1 96 ? 15.056 -15.037 -11.526 1.00 47.25 96 LEU A C 1
ATOM 726 O O . LEU A 1 96 ? 15.421 -13.987 -11.003 1.00 47.25 96 LEU A O 1
ATOM 730 N N . GLU A 1 97 ? 15.834 -16.020 -11.990 1.00 37.19 97 GLU A N 1
ATOM 731 C CA . GLU A 1 97 ? 17.306 -16.125 -12.036 1.00 37.19 97 GLU A CA 1
ATOM 732 C C . GLU A 1 97 ? 18.028 -16.390 -10.705 1.00 37.19 97 GLU A C 1
ATOM 734 O O . GLU A 1 97 ? 17.987 -15.552 -9.777 1.00 37.19 97 GLU A O 1
#

pLDDT: mean 83.4, std 16.88, range [37.19, 98.06]

Foldseek 3Di:
DDPPPPLVVVVVCCVVVLDALAKGWDADPVVGDIDIGHGHHPDPVSSVVNVLVNLLVVLVVVCVSVVNDCPDVVSVVSSVVSVVVCVVPVVVPDPPD

Radius of gyration: 14.3 Å; chains: 1; bounding box: 38×30×35 Å

Secondary structure (DSSP, 8-state):
---SSHHHHHHHHHHHH--TT-EEEEEETTTTEEEEEE---SSHHHHHHHHHHHHHHHHHHHHHHHT--TTSHHHHHHHHHHHHHHHHHGGGT----

Organism: NCBI:txid165179